Protein AF-A0A938YEJ5-F1 (afdb_monomer_lite)

Foldseek 3Di:
DDPPPPVPPFFPQFDDDDPDDFDDDQDFFWKWFWTQGNVRDIDTAIWTFRTDDPFWTFTFGQDPPDDPDGGTDTTIHTPVRIGGDDDPPPDDPPPDDDDD

Structure (mmCIF, N/CA/C/O backbone):
data_AF-A0A938YEJ5-F1
#
_entry.id   AF-A0A938YEJ5-F1
#
loop_
_atom_site.group_PDB
_atom_site.id
_atom_site.type_symbol
_atom_site.label_atom_id
_atom_site.label_alt_id
_atom_site.label_comp_id
_atom_site.label_asym_id
_atom_site.label_entity_id
_atom_site.label_seq_id
_atom_site.pdbx_PDB_ins_code
_atom_site.Cartn_x
_atom_site.Cartn_y
_atom_site.Cartn_z
_atom_site.occupancy
_atom_site.B_iso_or_equiv
_atom_site.auth_seq_id
_atom_site.auth_comp_id
_atom_site.auth_asym_id
_atom_site.auth_atom_id
_atom_site.pdbx_PDB_model_num
ATOM 1 N N . MET A 1 1 ? 10.199 9.033 27.914 1.00 33.84 1 MET A N 1
ATOM 2 C CA . MET A 1 1 ? 9.225 8.226 27.147 1.00 33.84 1 MET A CA 1
ATOM 3 C C . MET A 1 1 ? 9.424 8.606 25.697 1.00 33.84 1 MET A C 1
ATOM 5 O O . MET A 1 1 ? 8.811 9.552 25.221 1.00 33.84 1 MET A O 1
ATOM 9 N N . ASP A 1 2 ? 10.391 7.960 25.056 1.00 35.16 2 ASP A N 1
ATOM 10 C CA . ASP A 1 2 ? 10.827 8.319 23.712 1.00 35.16 2 ASP A CA 1
ATOM 11 C C . ASP A 1 2 ? 9.872 7.697 22.698 1.00 35.16 2 ASP A C 1
ATOM 13 O O . ASP A 1 2 ? 9.739 6.477 22.616 1.00 35.16 2 ASP A O 1
ATOM 17 N N . GLY A 1 3 ? 9.153 8.561 21.979 1.00 38.19 3 GLY A N 1
ATOM 18 C CA . GLY A 1 3 ? 8.204 8.196 20.934 1.00 38.19 3 GLY A CA 1
ATOM 19 C C . GLY A 1 3 ? 8.915 7.504 19.779 1.00 38.19 3 GLY A C 1
ATOM 20 O O . GLY A 1 3 ? 9.332 8.134 18.808 1.00 38.19 3 GLY A O 1
ATOM 21 N N . GLN A 1 4 ? 9.067 6.192 19.905 1.00 39.81 4 GLN A N 1
ATOM 22 C CA . GLN A 1 4 ? 9.518 5.306 18.852 1.00 39.81 4 GLN A CA 1
ATOM 23 C C . GLN A 1 4 ? 8.359 5.140 17.858 1.00 39.81 4 GLN A C 1
ATOM 25 O O . GLN A 1 4 ? 7.496 4.281 18.006 1.00 39.81 4 GLN A O 1
ATOM 30 N N . TRP A 1 5 ? 8.293 6.035 16.872 1.00 42.38 5 TRP A N 1
ATOM 31 C CA . TRP A 1 5 ? 7.300 5.994 15.800 1.00 42.38 5 TRP A CA 1
ATOM 32 C C . TRP A 1 5 ? 7.534 4.773 14.895 1.00 42.38 5 TRP A C 1
ATOM 34 O O . TRP A 1 5 ? 8.368 4.798 13.989 1.00 42.38 5 TRP A O 1
ATOM 44 N N . SER A 1 6 ? 6.776 3.704 15.125 1.00 44.72 6 SER A N 1
ATOM 45 C CA . SER A 1 6 ? 6.671 2.531 14.249 1.00 44.72 6 SER A CA 1
ATOM 46 C C . SER A 1 6 ? 5.713 2.813 13.085 1.00 44.72 6 SER A C 1
ATOM 48 O O . SER A 1 6 ? 4.611 2.284 13.029 1.00 44.72 6 SER A O 1
ATOM 50 N N . LEU A 1 7 ? 6.124 3.654 12.133 1.00 53.72 7 LEU A N 1
ATOM 51 C CA . LEU A 1 7 ? 5.255 4.189 11.065 1.00 53.72 7 LEU A CA 1
ATOM 52 C C . LEU A 1 7 ? 4.619 3.140 10.120 1.00 53.72 7 LEU A C 1
ATOM 54 O O . LEU A 1 7 ? 3.705 3.473 9.373 1.00 53.72 7 LEU A O 1
ATOM 58 N N . GLY A 1 8 ? 5.073 1.882 10.151 1.00 50.91 8 GLY A N 1
ATOM 59 C CA . GLY A 1 8 ? 4.480 0.766 9.400 1.00 50.91 8 GLY A CA 1
ATOM 60 C C . GLY A 1 8 ? 3.641 -0.210 10.236 1.00 50.91 8 GLY A C 1
ATOM 61 O O . GLY A 1 8 ? 3.039 -1.114 9.662 1.00 50.91 8 GLY A O 1
ATOM 62 N N . GLN A 1 9 ? 3.599 -0.072 11.568 1.00 56.69 9 GLN A N 1
ATOM 63 C CA . GLN A 1 9 ? 2.815 -0.977 12.425 1.00 56.69 9 GLN A CA 1
ATOM 64 C C . GLN A 1 9 ? 1.327 -0.623 12.487 1.00 56.69 9 GLN A C 1
ATOM 66 O O . GLN A 1 9 ? 0.521 -1.495 12.793 1.00 56.69 9 GLN A O 1
ATOM 71 N N . ASP A 1 10 ? 0.958 0.601 12.108 1.00 79.31 10 ASP A N 1
ATOM 72 C CA . ASP A 1 10 ? -0.442 1.029 12.102 1.00 79.31 10 ASP A CA 1
ATOM 73 C C . ASP A 1 10 ? -1.158 0.747 10.777 1.00 79.31 10 ASP A C 1
ATOM 75 O O . ASP A 1 10 ? -2.366 0.939 10.705 1.00 79.31 10 ASP A O 1
ATOM 79 N N . ILE A 1 11 ? -0.466 0.294 9.724 1.00 88.75 11 ILE A N 1
ATOM 80 C CA . ILE A 1 11 ? -1.094 -0.054 8.439 1.00 88.75 11 ILE A CA 1
ATOM 81 C C . ILE A 1 11 ? -1.442 -1.543 8.450 1.00 88.75 11 ILE A C 1
ATOM 83 O O . ILE A 1 11 ? -0.566 -2.405 8.379 1.00 88.75 11 ILE A O 1
ATOM 87 N N . ILE A 1 12 ? -2.734 -1.851 8.520 1.00 93.31 12 ILE A N 1
ATOM 88 C CA . ILE A 1 12 ? -3.228 -3.209 8.780 1.00 93.31 12 ILE A CA 1
ATOM 89 C C . ILE A 1 12 ? -3.504 -4.024 7.513 1.00 93.31 12 ILE A C 1
ATOM 91 O O . ILE A 1 12 ? -3.672 -5.236 7.600 1.00 93.31 12 ILE A O 1
ATOM 95 N N . ASN A 1 13 ? -3.543 -3.396 6.333 1.00 94.19 13 ASN A N 1
ATOM 96 C CA . ASN A 1 13 ? -3.729 -4.097 5.055 1.00 94.19 13 ASN A CA 1
ATOM 97 C C . ASN A 1 13 ? -2.411 -4.448 4.343 1.00 94.19 13 ASN A C 1
ATOM 99 O O . ASN A 1 13 ? -2.428 -4.844 3.176 1.00 94.19 13 ASN A O 1
ATOM 103 N N . GLN A 1 14 ? -1.272 -4.317 5.027 1.00 92.31 14 GLN A N 1
ATOM 104 C CA . GLN A 1 14 ? -0.012 -4.851 4.520 1.00 92.31 14 GLN A CA 1
ATOM 105 C C . GLN A 1 14 ? -0.022 -6.382 4.553 1.00 92.31 14 GLN A C 1
ATOM 107 O O . GLN A 1 14 ? -0.527 -7.000 5.489 1.00 92.31 14 GLN A O 1
ATOM 112 N N . ILE A 1 15 ? 0.571 -6.993 3.535 1.00 91.81 15 ILE A N 1
ATOM 113 C CA . ILE A 1 15 ? 0.744 -8.444 3.444 1.00 91.81 15 ILE A CA 1
ATOM 114 C C . ILE A 1 15 ? 2.231 -8.804 3.467 1.00 91.81 15 ILE A C 1
ATOM 116 O O . ILE A 1 15 ? 3.103 -7.954 3.294 1.00 91.81 15 ILE A O 1
ATOM 120 N N . GLY A 1 16 ? 2.538 -10.082 3.688 1.00 86.62 16 GLY A N 1
ATOM 121 C CA . GLY A 1 16 ? 3.898 -10.586 3.514 1.00 86.62 16 GLY A CA 1
ATOM 122 C C . GLY A 1 16 ? 4.318 -10.611 2.036 1.00 86.62 16 GLY A C 1
ATOM 123 O O . GLY A 1 16 ? 3.461 -10.562 1.147 1.00 86.62 16 GLY A O 1
ATOM 124 N N . PRO A 1 17 ? 5.626 -10.729 1.743 1.00 83.44 17 PRO A N 1
ATOM 125 C CA . PRO A 1 17 ? 6.094 -10.955 0.385 1.00 83.44 17 PRO A CA 1
ATOM 126 C C . PRO A 1 17 ? 5.413 -12.191 -0.221 1.00 83.44 17 PRO A C 1
ATOM 128 O O . PRO A 1 17 ? 5.408 -13.252 0.409 1.00 83.44 17 PRO A O 1
ATOM 131 N N . PRO A 1 18 ? 4.851 -12.094 -1.433 1.00 81.12 18 PRO A N 1
ATOM 132 C CA . PRO A 1 18 ? 4.283 -13.253 -2.103 1.00 81.12 18 PRO A CA 1
ATOM 133 C C . PRO A 1 18 ? 5.392 -14.260 -2.440 1.00 81.12 18 PRO A C 1
ATOM 135 O O . PRO A 1 18 ? 6.493 -13.874 -2.832 1.00 81.12 18 PRO A O 1
ATOM 138 N N . GLY A 1 19 ? 5.087 -15.558 -2.361 1.00 80.56 19 GLY A N 1
ATOM 139 C CA . GLY A 1 19 ? 5.996 -16.619 -2.826 1.00 80.56 19 GLY A CA 1
ATOM 140 C C . GLY A 1 19 ? 6.176 -16.660 -4.353 1.00 80.56 19 GLY A C 1
ATOM 141 O O . GLY A 1 19 ? 7.019 -17.393 -4.866 1.00 80.56 19 GLY A O 1
ATOM 142 N N . GLU A 1 20 ? 5.383 -15.882 -5.095 1.00 79.44 20 GLU A N 1
ATOM 143 C CA . GLU A 1 20 ? 5.444 -15.775 -6.553 1.00 79.44 20 GLU A CA 1
ATOM 144 C C . GLU A 1 20 ? 6.637 -14.928 -7.024 1.00 79.44 20 GLU A C 1
ATOM 146 O O . GLU A 1 20 ? 6.961 -13.886 -6.448 1.00 79.44 20 GLU A O 1
ATOM 151 N N . LYS A 1 21 ? 7.252 -15.318 -8.149 1.00 74.56 21 LYS A N 1
ATOM 152 C CA . LYS A 1 21 ? 8.284 -14.498 -8.798 1.00 74.56 21 LYS A CA 1
ATOM 153 C C . LYS A 1 21 ? 7.673 -13.194 -9.345 1.00 74.56 21 LYS A C 1
ATOM 155 O O . LYS A 1 21 ? 6.638 -13.254 -10.014 1.00 74.56 21 LYS A O 1
ATOM 160 N N . PRO A 1 22 ? 8.317 -12.028 -9.139 1.00 72.44 22 PRO A N 1
ATOM 161 C CA . PRO A 1 22 ? 7.872 -10.774 -9.736 1.00 7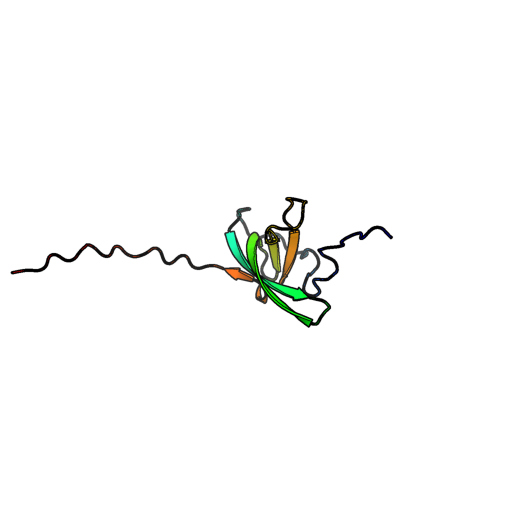2.44 22 PRO A CA 1
ATOM 162 C C . PRO A 1 22 ? 7.802 -10.847 -11.266 1.00 72.44 22 PRO A C 1
ATOM 164 O O . PRO A 1 22 ? 8.707 -11.373 -11.918 1.00 72.44 22 PRO A O 1
ATOM 167 N N . LYS A 1 23 ? 6.739 -10.291 -11.846 1.00 68.38 23 LYS A N 1
ATOM 168 C CA . LYS A 1 23 ? 6.576 -10.145 -13.293 1.00 68.38 23 LYS A CA 1
ATOM 169 C C . LYS A 1 23 ? 7.383 -8.946 -13.788 1.00 68.38 23 LYS A C 1
ATOM 171 O O . LYS A 1 23 ? 6.900 -7.824 -13.695 1.00 68.38 23 LYS A O 1
ATOM 176 N N . GLY A 1 24 ? 8.549 -9.196 -14.384 1.00 57.47 24 GLY A N 1
ATOM 177 C CA . GLY A 1 24 ? 9.227 -8.227 -15.255 1.00 57.47 24 GLY A CA 1
ATOM 178 C C . GLY A 1 24 ? 9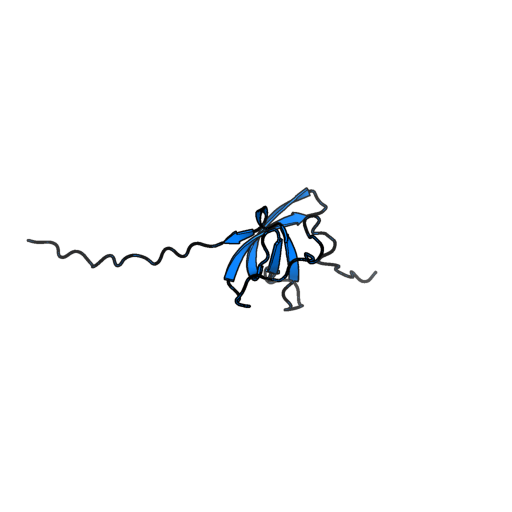.563 -6.874 -14.612 1.00 57.47 24 GLY A C 1
ATOM 179 O O . GLY A 1 24 ? 9.554 -6.740 -13.395 1.00 57.47 24 GLY A O 1
ATOM 180 N N . THR A 1 25 ? 9.940 -5.910 -15.456 1.00 53.78 25 THR A N 1
ATOM 181 C CA . THR A 1 25 ? 10.783 -4.735 -15.172 1.00 53.78 25 THR A CA 1
ATOM 182 C C . THR A 1 25 ? 10.627 -4.111 -13.783 1.00 53.78 25 THR A C 1
ATOM 184 O O . THR A 1 25 ? 9.581 -3.579 -13.418 1.00 53.78 25 THR A O 1
ATOM 187 N N . VAL A 1 26 ? 11.742 -4.118 -13.048 1.00 61.03 26 VAL A N 1
ATOM 188 C CA . VAL A 1 26 ? 11.976 -3.330 -11.836 1.00 61.03 26 VAL A CA 1
ATOM 189 C C . VAL A 1 26 ? 12.002 -1.860 -12.248 1.00 61.03 26 VAL A C 1
ATOM 191 O O . VAL A 1 26 ? 12.969 -1.394 -12.843 1.00 61.03 26 VAL A O 1
ATOM 194 N N . GLY A 1 27 ? 10.916 -1.138 -12.006 1.00 62.44 27 GLY A N 1
ATOM 195 C CA . GLY A 1 27 ? 10.788 0.253 -12.421 1.00 62.44 27 GLY A CA 1
ATOM 196 C C . GLY A 1 27 ? 9.662 0.931 -11.664 1.00 62.44 27 GLY A C 1
ATOM 197 O O . GLY A 1 27 ? 8.613 0.334 -11.457 1.00 62.44 27 GLY A O 1
ATOM 198 N N . ALA A 1 28 ? 9.904 2.165 -11.229 1.00 76.81 28 ALA A N 1
ATOM 199 C CA . ALA A 1 28 ? 9.006 2.938 -10.385 1.00 76.81 28 ALA A CA 1
ATOM 200 C C . ALA A 1 28 ? 7.760 3.418 -11.157 1.00 76.81 28 ALA A C 1
ATOM 202 O O . ALA A 1 28 ? 7.712 4.552 -11.632 1.00 76.81 28 ALA A O 1
ATOM 203 N N . ILE A 1 29 ? 6.751 2.553 -11.296 1.00 87.19 29 ILE A N 1
ATOM 204 C CA . ILE A 1 29 ? 5.474 2.897 -11.945 1.00 87.19 29 ILE A CA 1
ATOM 205 C C . ILE A 1 29 ? 4.638 3.740 -10.967 1.00 87.19 29 ILE A C 1
ATOM 207 O O . ILE A 1 29 ? 4.412 3.280 -9.846 1.00 87.19 29 ILE A O 1
ATOM 211 N N . PRO A 1 30 ? 4.149 4.937 -11.346 1.00 89.62 30 PRO A N 1
ATOM 212 C CA . PRO A 1 30 ? 3.282 5.729 -10.480 1.00 89.62 30 PRO A CA 1
ATOM 213 C C . PRO A 1 30 ? 1.945 5.014 -10.249 1.00 89.62 30 PRO A C 1
ATOM 215 O O . PRO A 1 30 ? 1.251 4.611 -11.187 1.00 89.62 30 PRO A O 1
ATOM 218 N N . VAL A 1 31 ? 1.586 4.861 -8.979 1.00 91.88 31 VAL A N 1
ATOM 219 C CA . VAL A 1 31 ? 0.349 4.217 -8.530 1.00 91.88 31 VAL A CA 1
ATOM 220 C C . VAL A 1 31 ? -0.278 5.011 -7.389 1.00 91.88 31 VAL A C 1
ATOM 222 O O . VAL A 1 31 ? 0.369 5.852 -6.763 1.00 91.88 31 VAL A O 1
ATOM 225 N N . VAL A 1 32 ? -1.539 4.714 -7.098 1.00 93.56 32 VAL A N 1
ATOM 226 C CA . VAL A 1 32 ? -2.218 5.154 -5.880 1.00 93.56 32 VAL A CA 1
ATOM 227 C C . VAL A 1 32 ? -2.488 3.919 -5.026 1.00 93.56 32 VAL A C 1
ATOM 229 O O . VAL A 1 32 ? -3.077 2.953 -5.511 1.00 93.56 32 VAL A O 1
ATOM 232 N N . ALA A 1 33 ? -2.019 3.935 -3.780 1.00 94.50 33 ALA A N 1
ATOM 233 C CA . ALA A 1 33 ? -2.120 2.824 -2.840 1.00 94.50 33 ALA A CA 1
ATOM 234 C C . ALA A 1 33 ? -3.164 3.120 -1.758 1.00 94.50 33 ALA A C 1
ATOM 236 O O . ALA A 1 33 ? -3.131 4.190 -1.148 1.00 94.50 33 ALA A O 1
ATOM 237 N N . ARG A 1 34 ? -4.065 2.171 -1.497 1.00 96.00 34 ARG A N 1
ATOM 238 C CA . ARG A 1 34 ? -5.004 2.224 -0.375 1.00 96.00 34 ARG A CA 1
ATOM 239 C C . ARG A 1 34 ? -4.306 1.758 0.894 1.00 96.00 34 ARG A C 1
ATOM 241 O O . ARG A 1 34 ? -3.854 0.618 0.972 1.00 96.00 34 ARG A O 1
ATOM 248 N N . LEU A 1 35 ? -4.259 2.625 1.893 1.00 93.31 35 LEU A N 1
ATOM 249 C CA . LEU A 1 35 ? -3.754 2.336 3.228 1.00 93.31 35 LEU A CA 1
ATOM 250 C C . LEU A 1 35 ? -4.926 2.275 4.193 1.00 93.31 35 LEU A C 1
ATOM 252 O O . LEU A 1 35 ? -5.716 3.218 4.273 1.00 93.31 35 LEU A O 1
ATOM 256 N N . VAL A 1 36 ? -5.034 1.162 4.909 1.00 94.38 36 VAL A N 1
ATOM 257 C CA . VAL A 1 36 ? -5.994 0.980 5.996 1.00 94.38 36 VAL A CA 1
ATOM 258 C C . VAL A 1 36 ? -5.223 1.065 7.301 1.00 94.38 36 VAL A C 1
ATOM 260 O O . VAL A 1 36 ? -4.300 0.283 7.519 1.00 94.38 36 VAL A O 1
ATOM 263 N N . PHE A 1 37 ? -5.589 2.021 8.146 1.00 89.69 37 PHE A N 1
ATOM 264 C CA . PHE A 1 37 ? -4.948 2.257 9.432 1.00 89.69 37 PHE A CA 1
ATOM 265 C C . PHE A 1 37 ? -5.666 1.4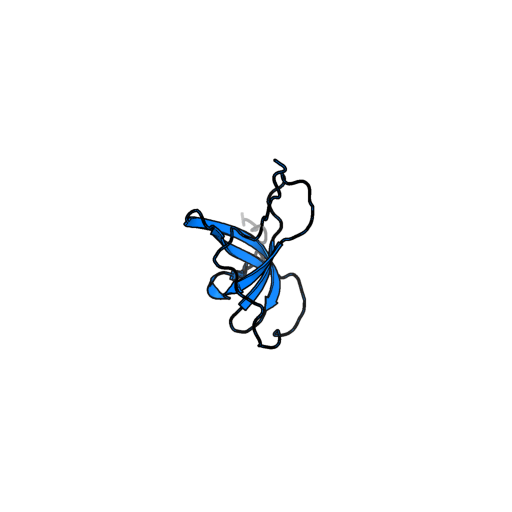93 10.553 1.00 89.69 37 PHE A C 1
ATOM 267 O O . PHE A 1 37 ? -6.859 1.201 10.452 1.00 89.69 37 PHE A O 1
ATOM 274 N N . ALA A 1 38 ? -4.954 1.186 11.636 1.00 89.12 38 ALA A N 1
ATOM 275 C CA . ALA A 1 38 ? -5.485 0.473 12.799 1.00 89.12 38 ALA A CA 1
ATOM 276 C C . ALA A 1 38 ? -6.636 1.224 13.493 1.00 89.12 38 ALA A C 1
ATOM 278 O O . ALA A 1 38 ? -7.509 0.604 14.092 1.00 89.12 38 ALA A O 1
ATOM 279 N N . ASP A 1 39 ? -6.679 2.552 13.352 1.00 87.69 39 ASP A N 1
ATOM 280 C CA . ASP A 1 39 ? -7.782 3.407 13.812 1.00 87.69 39 ASP A CA 1
ATOM 281 C C . ASP A 1 39 ? -9.037 3.346 12.911 1.00 87.69 39 ASP A C 1
ATOM 283 O O . ASP A 1 39 ? -10.005 4.072 13.133 1.00 87.69 39 ASP A O 1
ATOM 287 N N . GLY A 1 40 ? -9.028 2.491 11.884 1.00 87.56 40 GLY A N 1
ATOM 288 C CA . GLY A 1 40 ? -10.123 2.300 10.939 1.00 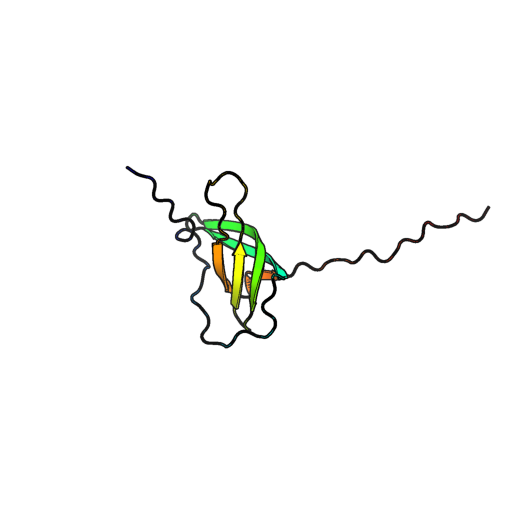87.56 40 GLY A CA 1
ATOM 289 C C . GLY A 1 40 ? -10.138 3.293 9.776 1.00 87.56 40 GLY A C 1
ATOM 290 O O . GLY A 1 40 ? -10.934 3.121 8.847 1.00 87.56 40 GLY A O 1
ATOM 291 N N . ARG A 1 41 ? -9.268 4.314 9.763 1.00 90.50 41 ARG A N 1
ATOM 292 C CA . ARG A 1 41 ? -9.186 5.249 8.634 1.00 90.50 41 ARG A CA 1
ATOM 293 C C . ARG A 1 41 ? -8.662 4.548 7.390 1.00 90.50 41 ARG A C 1
ATOM 295 O O . ARG A 1 41 ? -7.776 3.699 7.444 1.00 90.50 41 ARG A O 1
ATOM 302 N N . GLN A 1 42 ? -9.176 4.971 6.241 1.00 93.75 42 GLN A N 1
ATOM 303 C CA . GLN A 1 42 ? -8.697 4.534 4.934 1.00 93.75 42 GLN A CA 1
ATOM 304 C C . GLN A 1 42 ? -8.270 5.746 4.123 1.00 93.75 42 GLN A C 1
ATOM 306 O O . GLN A 1 42 ? -9.002 6.733 4.050 1.00 93.75 42 GLN A O 1
ATOM 311 N N . GLN A 1 43 ? -7.086 5.685 3.521 1.00 92.00 43 GLN A N 1
ATOM 312 C CA . GLN A 1 43 ? -6.554 6.776 2.709 1.00 92.00 43 GLN A CA 1
ATOM 313 C C . GLN A 1 43 ? -5.914 6.236 1.435 1.00 92.00 43 GLN A C 1
ATOM 315 O O . GLN A 1 43 ? -5.349 5.148 1.426 1.00 92.00 43 GLN A O 1
ATOM 320 N N . TRP A 1 44 ? -5.987 7.016 0.360 1.00 92.56 44 TRP A N 1
ATOM 321 C CA . TRP A 1 44 ? -5.344 6.708 -0.914 1.00 92.56 44 TRP A CA 1
ATOM 322 C C . TRP A 1 44 ? -4.134 7.615 -1.092 1.00 92.56 44 TRP A C 1
ATOM 324 O O . TRP A 1 44 ? -4.282 8.833 -1.163 1.00 92.56 44 TRP A O 1
ATOM 334 N N . TRP A 1 45 ? -2.937 7.034 -1.091 1.00 91.31 45 TRP A N 1
ATOM 335 C CA . TRP A 1 45 ? -1.680 7.780 -1.105 1.00 91.31 45 TRP A CA 1
ATOM 336 C C . TRP A 1 45 ? -0.930 7.573 -2.423 1.00 91.31 45 TRP A C 1
ATOM 338 O O . TRP A 1 45 ? -0.931 6.461 -2.962 1.00 91.31 45 TRP A O 1
ATOM 348 N N . PRO A 1 46 ? -0.263 8.616 -2.950 1.00 90.94 46 PRO A N 1
ATOM 349 C CA . PRO A 1 46 ? 0.618 8.466 -4.097 1.00 90.94 46 PRO A CA 1
ATOM 350 C C . PRO A 1 46 ? 1.815 7.581 -3.734 1.00 90.94 46 PRO A C 1
ATOM 352 O O . PRO A 1 46 ? 2.427 7.729 -2.673 1.00 90.94 46 PRO A O 1
ATOM 355 N N . ALA A 1 47 ? 2.164 6.664 -4.631 1.00 91.00 47 ALA A N 1
ATOM 356 C CA . ALA A 1 47 ? 3.253 5.723 -4.429 1.00 91.00 47 ALA A CA 1
ATOM 357 C C . ALA A 1 47 ? 3.917 5.324 -5.752 1.00 91.00 47 ALA A C 1
ATOM 359 O O . ALA A 1 47 ? 3.442 5.631 -6.847 1.00 91.00 47 ALA A O 1
ATOM 360 N N . GLN A 1 48 ? 5.032 4.611 -5.642 1.00 91.62 48 GLN A N 1
ATOM 361 C CA . GLN A 1 48 ? 5.709 3.989 -6.773 1.00 91.62 48 GLN A CA 1
ATOM 362 C C . GLN A 1 48 ? 5.652 2.475 -6.614 1.00 91.62 48 GLN A C 1
ATOM 364 O O . GLN A 1 48 ? 6.098 1.948 -5.600 1.00 91.62 48 GLN A O 1
ATOM 369 N N . ALA A 1 49 ? 5.135 1.752 -7.600 1.00 91.62 49 ALA A N 1
ATOM 370 C CA . ALA A 1 49 ? 5.248 0.303 -7.606 1.00 91.62 49 ALA A CA 1
ATOM 371 C C . ALA A 1 49 ? 6.681 -0.103 -7.970 1.00 91.62 49 ALA A C 1
ATOM 373 O O . ALA A 1 49 ? 7.211 0.333 -8.985 1.00 91.62 49 ALA A O 1
ATOM 374 N N . VAL A 1 50 ? 7.289 -0.940 -7.135 1.00 90.62 50 VAL A N 1
ATOM 375 C CA . VAL A 1 50 ? 8.677 -1.414 -7.248 1.00 90.62 50 VAL A CA 1
ATOM 376 C C . VAL A 1 50 ? 8.722 -2.842 -7.784 1.00 90.62 50 VAL A C 1
ATOM 378 O O . VAL A 1 50 ? 9.612 -3.193 -8.557 1.00 90.62 50 VAL A O 1
ATOM 381 N N . ARG A 1 51 ? 7.765 -3.683 -7.366 1.00 89.88 51 ARG A N 1
ATOM 382 C CA . ARG A 1 51 ? 7.603 -5.071 -7.828 1.00 89.88 51 ARG A CA 1
ATOM 383 C C . ARG A 1 51 ? 6.128 -5.408 -7.970 1.00 89.88 51 ARG A C 1
ATOM 385 O O . ARG A 1 51 ? 5.327 -4.987 -7.144 1.00 89.88 51 ARG A O 1
ATOM 392 N N . TRP A 1 52 ? 5.792 -6.200 -8.981 1.00 86.19 52 TRP A N 1
ATOM 393 C CA . TRP A 1 52 ? 4.440 -6.704 -9.223 1.00 86.19 52 TRP A CA 1
ATOM 394 C C . TRP A 1 52 ? 4.448 -8.225 -9.288 1.00 86.19 52 TRP A C 1
ATOM 396 O O . TRP A 1 52 ? 5.279 -8.810 -9.979 1.00 86.19 52 TRP A O 1
ATOM 406 N N . THR A 1 53 ? 3.493 -8.865 -8.628 1.00 86.75 53 THR A N 1
ATOM 407 C CA . THR A 1 53 ? 3.095 -10.251 -8.899 1.00 86.75 53 THR A CA 1
ATOM 408 C C . THR A 1 53 ? 1.683 -10.266 -9.479 1.00 86.75 53 THR A C 1
ATOM 410 O O . THR A 1 53 ? 1.167 -9.228 -9.900 1.00 86.75 53 THR A O 1
ATOM 413 N N . ARG A 1 54 ? 1.049 -11.441 -9.577 1.00 85.25 54 ARG A N 1
ATOM 414 C CA . ARG A 1 54 ? -0.356 -11.502 -9.995 1.00 85.25 54 ARG A CA 1
ATOM 415 C C . ARG A 1 54 ? -1.286 -10.932 -8.921 1.00 85.25 54 ARG A C 1
ATOM 417 O O . ARG A 1 54 ? -2.308 -10.350 -9.266 1.00 85.25 54 ARG A O 1
ATOM 424 N N . SER A 1 55 ? -0.942 -11.137 -7.655 1.00 90.56 55 SER A N 1
ATOM 425 C CA . SER A 1 55 ? -1.809 -10.892 -6.501 1.00 90.56 55 SER A CA 1
ATOM 426 C C . SER A 1 55 ? -1.348 -9.742 -5.610 1.00 90.56 55 SER A C 1
ATOM 428 O O . SER A 1 55 ? -2.143 -9.256 -4.811 1.00 90.56 55 SER A O 1
ATOM 430 N N . ALA A 1 56 ? -0.101 -9.288 -5.741 1.00 92.62 56 ALA A N 1
ATOM 431 C CA . ALA A 1 56 ? 0.491 -8.327 -4.825 1.00 92.62 56 ALA A CA 1
ATOM 432 C C . ALA A 1 56 ? 1.423 -7.335 -5.522 1.00 92.62 56 ALA A C 1
ATOM 434 O O . ALA A 1 56 ? 2.027 -7.616 -6.561 1.00 92.62 56 ALA A O 1
ATOM 435 N N . VAL A 1 57 ? 1.573 -6.169 -4.905 1.00 92.56 57 VAL A N 1
ATOM 436 C CA . VAL A 1 57 ? 2.444 -5.096 -5.373 1.00 92.56 57 VAL A CA 1
ATOM 437 C C . VAL A 1 57 ? 3.286 -4.595 -4.211 1.00 92.56 57 VAL A C 1
ATOM 439 O O . VAL A 1 57 ? 2.752 -4.221 -3.170 1.00 92.56 57 VAL A O 1
ATOM 442 N N . LEU A 1 58 ? 4.603 -4.560 -4.400 1.00 93.19 58 LEU A N 1
ATOM 443 C CA . LEU A 1 58 ? 5.504 -3.841 -3.508 1.00 93.19 58 LEU A CA 1
ATOM 444 C C . LEU A 1 58 ? 5.469 -2.373 -3.906 1.00 93.19 58 LEU A C 1
ATOM 446 O O . LEU A 1 58 ? 5.891 -2.036 -5.015 1.00 93.19 58 LEU A O 1
ATOM 450 N N . VAL A 1 59 ? 4.993 -1.513 -3.016 1.00 92.12 59 VAL A N 1
ATOM 451 C CA . VAL A 1 59 ? 4.946 -0.065 -3.221 1.00 92.12 59 VAL A CA 1
ATOM 452 C C . VAL A 1 59 ? 5.985 0.641 -2.361 1.00 92.12 59 VAL A C 1
ATOM 454 O O . VAL A 1 59 ? 6.252 0.224 -1.241 1.00 92.12 59 VAL A O 1
ATOM 457 N N . ALA A 1 60 ? 6.555 1.715 -2.893 1.00 91.69 60 ALA A N 1
ATOM 458 C CA . ALA A 1 60 ? 7.356 2.696 -2.180 1.00 91.69 60 ALA A CA 1
ATOM 459 C C . ALA A 1 60 ? 6.510 3.961 -1.988 1.00 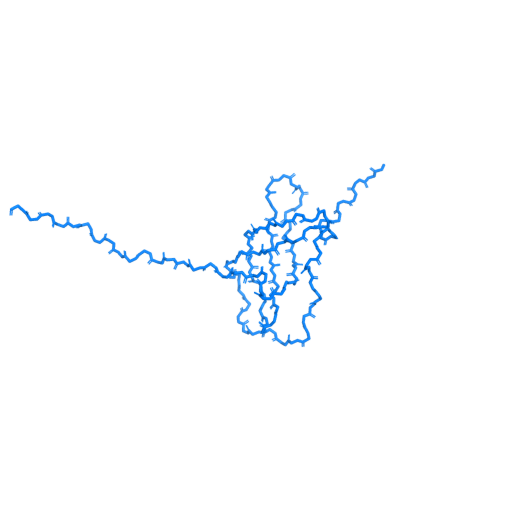91.69 60 ALA A C 1
ATOM 461 O O . ALA A 1 60 ? 6.159 4.634 -2.962 1.00 91.69 60 ALA A O 1
ATOM 462 N N . ILE A 1 61 ? 6.173 4.275 -0.740 1.00 89.12 61 ILE A N 1
ATOM 463 C CA . ILE A 1 61 ? 5.326 5.411 -0.365 1.00 89.12 61 ILE A CA 1
ATOM 464 C C . ILE A 1 61 ? 6.203 6.488 0.258 1.00 89.12 61 ILE A C 1
ATOM 466 O O . ILE A 1 61 ? 6.956 6.209 1.190 1.00 89.12 61 ILE A O 1
ATOM 470 N N . ARG A 1 62 ? 6.110 7.724 -0.237 1.00 83.25 62 ARG A N 1
ATOM 471 C CA . ARG A 1 62 ? 6.741 8.872 0.424 1.00 83.25 62 ARG A CA 1
ATOM 472 C C . ARG A 1 62 ? 5.688 9.581 1.272 1.00 83.25 62 ARG A C 1
ATOM 474 O O . ARG A 1 62 ? 4.761 10.141 0.688 1.00 83.25 62 ARG A O 1
ATOM 481 N N . PRO A 1 63 ? 5.793 9.552 2.609 1.00 71.00 63 PRO A N 1
ATOM 482 C CA . PRO A 1 63 ? 4.854 10.273 3.456 1.00 71.00 63 PRO A CA 1
ATOM 483 C C . PRO A 1 63 ? 4.928 11.791 3.198 1.00 71.00 63 PRO A C 1
ATOM 485 O O . PRO A 1 63 ? 6.006 12.296 2.860 1.00 71.00 63 PRO A O 1
ATOM 488 N N . PRO A 1 64 ? 3.811 12.531 3.349 1.00 66.31 64 PRO A N 1
ATOM 489 C CA . PRO A 1 64 ? 3.802 13.988 3.245 1.00 66.31 64 PRO A CA 1
ATOM 490 C C . PRO A 1 64 ? 4.821 14.634 4.196 1.00 66.31 64 PRO A C 1
ATOM 492 O O . PRO A 1 64 ? 5.057 14.153 5.306 1.00 66.31 64 PRO A O 1
ATOM 495 N N . THR A 1 65 ? 5.446 15.726 3.755 1.00 57.34 65 THR A N 1
ATOM 496 C CA . THR A 1 65 ? 6.534 16.413 4.469 1.00 57.34 65 THR A CA 1
ATOM 497 C C . THR A 1 65 ? 6.109 16.899 5.857 1.00 57.34 65 THR A C 1
ATOM 499 O O . THR A 1 65 ? 5.121 17.613 5.993 1.00 57.34 65 THR A O 1
ATOM 502 N N . GLY A 1 66 ? 6.893 16.527 6.874 1.00 54.62 66 GLY A N 1
ATOM 503 C CA . GLY A 1 66 ? 6.672 16.846 8.293 1.00 54.62 66 GLY A CA 1
ATOM 504 C C . GLY A 1 66 ? 7.339 15.837 9.239 1.00 54.62 66 GLY A C 1
ATOM 505 O O . GLY A 1 66 ? 7.662 16.162 10.376 1.00 54.62 66 GLY A O 1
ATOM 506 N N . GLN A 1 67 ? 7.630 14.630 8.746 1.00 55.91 67 GLN A N 1
ATOM 507 C CA . GLN A 1 67 ? 8.413 13.619 9.457 1.00 55.91 67 GLN A CA 1
ATOM 508 C C . GLN A 1 67 ? 9.853 13.592 8.932 1.00 55.91 67 GLN A C 1
ATOM 510 O O . GLN A 1 67 ? 10.126 13.188 7.802 1.00 55.91 67 GLN A O 1
ATOM 515 N N . LEU A 1 68 ? 10.792 14.042 9.764 1.00 50.41 68 LEU A N 1
ATOM 516 C CA . LEU A 1 68 ? 12.234 14.033 9.516 1.00 50.41 68 LEU A CA 1
ATOM 517 C C . LEU A 1 68 ? 12.804 12.601 9.535 1.00 50.41 68 LEU A C 1
ATOM 519 O O . LEU A 1 68 ? 13.556 12.269 10.440 1.00 50.41 68 LEU A O 1
ATOM 523 N N . ARG A 1 69 ? 12.470 11.762 8.540 1.00 52.03 69 ARG A N 1
ATOM 524 C CA . ARG A 1 69 ? 13.344 10.718 7.956 1.00 52.03 69 ARG A CA 1
ATOM 525 C C . ARG A 1 69 ? 12.882 10.405 6.526 1.00 52.03 69 ARG A C 1
ATOM 527 O O . ARG A 1 69 ? 11.841 9.804 6.303 1.00 52.03 69 ARG A O 1
ATOM 534 N N . ALA A 1 70 ? 13.709 10.808 5.562 1.00 60.03 70 ALA A N 1
ATOM 535 C CA . ALA A 1 70 ? 13.479 10.862 4.114 1.00 60.03 70 ALA A CA 1
ATOM 536 C C . ALA A 1 70 ? 13.419 9.502 3.371 1.00 60.03 70 ALA A C 1
ATOM 538 O O . ALA A 1 70 ? 13.726 9.439 2.180 1.00 60.03 70 ALA A O 1
ATOM 539 N N . SER A 1 71 ? 13.080 8.403 4.053 1.00 71.50 71 SER A N 1
ATOM 540 C CA . SER A 1 71 ? 13.061 7.059 3.455 1.00 71.50 71 SER A CA 1
ATOM 541 C C . SER A 1 71 ? 11.641 6.640 3.067 1.00 71.50 71 SER A C 1
ATOM 543 O O . SER A 1 71 ? 10.732 6.792 3.882 1.00 71.50 71 SER A O 1
ATOM 545 N N . PRO A 1 72 ? 11.427 6.108 1.851 1.00 81.56 72 PRO A N 1
ATOM 546 C CA . PRO A 1 72 ? 10.120 5.602 1.460 1.00 81.56 72 PRO A CA 1
ATOM 547 C C . PRO A 1 72 ? 9.732 4.375 2.294 1.00 81.56 72 PRO A C 1
ATOM 549 O O . PRO A 1 72 ? 10.576 3.535 2.610 1.00 81.56 72 PRO A O 1
ATOM 552 N N . TRP A 1 73 ? 8.445 4.252 2.616 1.00 86.69 73 TRP A N 1
ATOM 553 C CA . TRP A 1 73 ? 7.886 3.041 3.212 1.00 86.69 73 TRP A CA 1
ATOM 554 C C . TRP A 1 73 ? 7.681 1.998 2.121 1.00 86.69 73 TRP A C 1
ATOM 556 O O . TRP A 1 73 ? 6.988 2.261 1.137 1.00 86.69 73 TRP A O 1
ATOM 566 N N . TYR A 1 74 ? 8.290 0.827 2.296 1.00 88.94 74 TYR A N 1
ATOM 567 C CA . TYR A 1 74 ? 8.128 -0.304 1.391 1.00 88.94 74 TYR A CA 1
ATOM 568 C C . TYR A 1 74 ? 7.090 -1.266 1.951 1.00 88.94 74 TYR A C 1
ATOM 570 O O . TYR A 1 74 ? 7.346 -1.920 2.959 1.00 88.94 74 TYR A O 1
ATOM 578 N N . LEU A 1 75 ? 5.939 -1.358 1.292 1.00 91.38 75 LEU A N 1
ATOM 579 C CA . LEU A 1 75 ? 4.824 -2.195 1.729 1.00 91.38 75 LEU A CA 1
ATOM 580 C C . LEU A 1 75 ? 4.413 -3.135 0.604 1.00 91.38 75 LEU A C 1
ATOM 582 O O . LEU A 1 75 ? 4.246 -2.705 -0.538 1.00 91.38 75 LEU A O 1
ATOM 586 N N . TRP A 1 76 ? 4.225 -4.411 0.923 1.00 94.00 76 TRP A N 1
ATOM 587 C CA . TRP A 1 76 ? 3.471 -5.298 0.049 1.00 94.00 76 TRP A CA 1
ATOM 588 C C . TRP A 1 76 ? 1.986 -5.094 0.319 1.00 94.00 76 TRP A C 1
ATOM 590 O O . TRP A 1 76 ? 1.536 -5.217 1.456 1.00 94.00 76 TRP A O 1
ATOM 600 N N . LEU A 1 77 ? 1.237 -4.792 -0.734 1.00 94.81 77 LEU A N 1
ATOM 601 C CA . LEU A 1 77 ? -0.215 -4.655 -0.707 1.00 94.81 77 LEU A CA 1
ATOM 602 C C . LEU A 1 77 ? -0.837 -5.644 -1.687 1.00 94.81 77 LEU A C 1
ATOM 604 O O . LEU A 1 77 ? -0.202 -6.036 -2.672 1.00 94.81 77 LEU A O 1
ATOM 608 N N . SER A 1 78 ? -2.091 -6.023 -1.442 1.00 95.06 78 SER A N 1
ATOM 609 C CA . SER A 1 78 ? -2.875 -6.741 -2.446 1.00 95.06 78 SER A CA 1
ATOM 610 C C . SER A 1 78 ? -2.993 -5.895 -3.716 1.00 95.06 78 SER A C 1
ATOM 612 O O . SER A 1 78 ? -3.130 -4.675 -3.648 1.00 95.06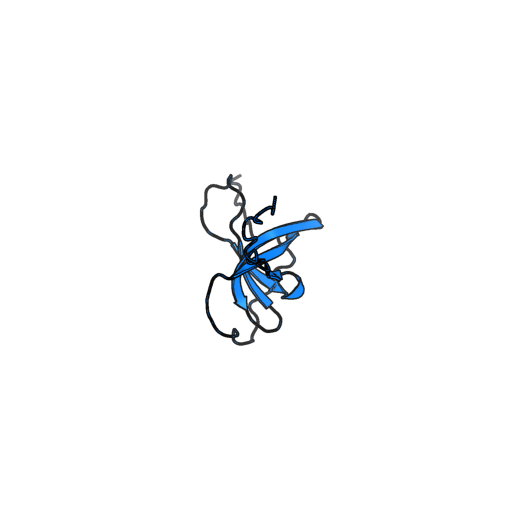 78 SER A O 1
ATOM 614 N N . ALA A 1 79 ? -2.982 -6.528 -4.888 1.00 92.75 79 ALA A N 1
ATOM 615 C CA . ALA A 1 79 ? -3.137 -5.825 -6.161 1.00 92.75 79 ALA A CA 1
ATOM 616 C C . ALA A 1 79 ? -4.464 -5.044 -6.250 1.00 92.75 79 ALA A C 1
ATOM 618 O O . ALA A 1 79 ? -4.539 -4.066 -6.985 1.00 92.75 79 ALA A O 1
ATOM 619 N N . VAL A 1 80 ? -5.489 -5.432 -5.480 1.00 94.62 80 VAL A N 1
ATOM 620 C CA . VAL A 1 80 ? -6.773 -4.704 -5.402 1.00 94.62 80 VAL A CA 1
ATOM 621 C C . VAL A 1 80 ? -6.677 -3.389 -4.622 1.00 94.62 80 VAL A C 1
ATOM 623 O O . VAL A 1 80 ? -7.515 -2.513 -4.800 1.00 94.62 80 VAL A O 1
ATOM 626 N N . ASP A 1 81 ? -5.652 -3.238 -3.782 1.00 96.56 81 ASP A N 1
ATOM 627 C CA . ASP A 1 81 ? -5.376 -2.022 -3.012 1.00 96.56 81 ASP A CA 1
ATOM 628 C C . ASP A 1 81 ? -4.453 -1.057 -3.768 1.00 96.56 81 ASP A C 1
ATOM 630 O O . ASP A 1 81 ? -4.043 -0.034 -3.221 1.00 96.56 81 ASP A O 1
ATOM 634 N N . VAL A 1 82 ? -4.100 -1.365 -5.021 1.00 94.56 82 VAL A N 1
ATOM 635 C CA . VAL A 1 82 ? -3.168 -0.569 -5.821 1.00 94.56 82 VAL A CA 1
ATOM 636 C C . VAL A 1 82 ? -3.737 -0.295 -7.207 1.00 94.56 82 VAL A C 1
ATOM 638 O O . VAL A 1 82 ? -3.897 -1.194 -8.029 1.00 94.56 82 VAL A O 1
ATOM 641 N N . THR A 1 83 ? -3.947 0.984 -7.510 1.00 92.44 83 THR A N 1
ATOM 642 C CA . THR A 1 83 ? -4.455 1.437 -8.810 1.00 92.44 83 THR A CA 1
ATOM 643 C C . THR A 1 83 ? -3.341 2.097 -9.613 1.00 92.44 83 THR A C 1
ATOM 645 O O . THR A 1 83 ? -2.633 2.974 -9.115 1.00 92.44 83 THR A O 1
ATOM 648 N N . ARG A 1 84 ? -3.176 1.698 -10.881 1.00 85.62 84 ARG A N 1
ATOM 649 C CA . ARG A 1 84 ? -2.255 2.376 -11.806 1.00 85.62 84 ARG A CA 1
ATOM 650 C C . ARG A 1 84 ? -2.816 3.729 -12.219 1.00 85.62 84 ARG A C 1
ATOM 652 O O . ARG A 1 84 ? -3.999 3.840 -12.528 1.00 85.62 84 ARG A O 1
ATOM 659 N N . VAL A 1 85 ? -1.949 4.733 -12.295 1.00 80.69 85 VAL A N 1
ATOM 660 C CA . VAL A 1 85 ? -2.318 6.029 -12.864 1.00 80.69 85 VAL A CA 1
ATOM 661 C C . VAL A 1 85 ? -2.255 5.926 -14.385 1.00 80.69 85 VAL A C 1
ATOM 663 O O . VAL A 1 85 ? -1.192 5.666 -14.950 1.00 80.69 85 VAL A O 1
ATOM 666 N N . LEU A 1 86 ? -3.387 6.134 -15.057 1.00 73.00 86 LEU A N 1
ATOM 667 C CA . LEU A 1 86 ? -3.402 6.360 -16.498 1.00 73.00 86 LEU A CA 1
ATOM 668 C C . LEU A 1 86 ? -2.958 7.803 -16.749 1.00 73.00 86 LEU A C 1
ATOM 670 O O . LEU A 1 86 ? -3.614 8.747 -16.316 1.00 73.00 86 LEU A O 1
ATOM 674 N N . GLN A 1 87 ? -1.832 7.979 -17.431 1.00 63.97 87 GLN A N 1
ATOM 675 C CA . GLN A 1 87 ? -1.476 9.275 -17.995 1.00 63.97 87 GLN A CA 1
ATOM 676 C C . GLN A 1 87 ? -2.341 9.460 -19.245 1.00 63.97 87 GLN A C 1
ATOM 678 O O . GLN A 1 87 ? -2.158 8.744 -20.229 1.00 63.97 87 GLN A O 1
ATOM 683 N N . VAL A 1 88 ? -3.294 10.393 -19.221 1.00 55.59 88 VAL A N 1
ATOM 684 C CA . VAL A 1 88 ? -3.880 10.889 -20.470 1.00 55.59 88 VAL A CA 1
ATOM 685 C C . VAL A 1 88 ? -2.785 11.714 -21.130 1.00 55.59 88 VAL A C 1
ATOM 687 O O . VAL A 1 88 ? -2.549 12.858 -20.751 1.00 55.59 88 VAL A O 1
ATOM 690 N N . THR A 1 89 ? -2.061 11.129 -22.083 1.00 59.03 89 THR A N 1
ATOM 691 C CA . THR A 1 89 ? -1.271 11.931 -23.014 1.00 59.03 89 THR A CA 1
ATOM 692 C C . THR A 1 89 ? -2.276 12.805 -23.745 1.00 59.03 89 THR A C 1
ATOM 694 O O . THR A 1 89 ? -3.082 12.289 -24.517 1.00 59.03 89 THR A O 1
ATOM 697 N N . GLY A 1 90 ? -2.301 14.101 -23.427 1.00 56.28 90 GLY A N 1
ATOM 698 C CA . GLY A 1 90 ? -3.162 15.058 -24.104 1.00 56.28 90 GLY A CA 1
ATOM 699 C C . GLY A 1 90 ? -2.923 14.943 -25.602 1.00 56.28 90 GLY A C 1
ATOM 700 O O . GLY A 1 90 ? -1.860 15.323 -26.090 1.00 56.28 90 GLY A O 1
ATOM 701 N N . GLY A 1 91 ? -3.884 14.358 -26.317 1.00 48.47 91 GLY A N 1
ATOM 702 C CA . GLY A 1 91 ? -3.923 14.431 -27.766 1.00 48.47 91 GLY A CA 1
ATOM 703 C C . GLY A 1 91 ? -3.884 15.906 -28.137 1.00 48.47 91 GLY A C 1
ATOM 704 O O . GLY A 1 91 ? -4.641 16.697 -27.575 1.00 48.47 91 GLY A O 1
ATOM 705 N N . GLY A 1 92 ? -2.937 16.272 -29.001 1.00 52.28 92 GLY A N 1
ATOM 706 C CA . GLY A 1 92 ? -2.694 17.650 -29.391 1.00 52.28 92 GLY A CA 1
ATOM 707 C C . GLY A 1 92 ? -3.991 18.339 -29.792 1.00 52.28 92 GLY A C 1
ATOM 708 O O . GLY A 1 92 ? -4.591 18.009 -30.812 1.00 52.28 92 GLY A O 1
ATOM 709 N N . VAL A 1 93 ? -4.407 19.319 -28.996 1.00 55.81 93 VAL A N 1
ATOM 710 C CA . VAL A 1 93 ? -5.334 20.334 -29.475 1.00 55.81 93 VAL A CA 1
ATOM 711 C C . VAL A 1 93 ? -4.473 21.259 -30.325 1.00 55.81 93 VAL A C 1
ATOM 713 O O . VAL A 1 93 ? -3.776 22.127 -29.801 1.00 55.81 93 VAL A O 1
ATOM 716 N N . ALA A 1 94 ? -4.425 21.010 -31.635 1.00 56.44 94 ALA A N 1
ATOM 717 C CA . ALA A 1 94 ? -3.915 22.012 -32.558 1.00 56.44 94 ALA A CA 1
ATOM 718 C C . ALA A 1 94 ? -4.767 23.279 -32.351 1.00 56.44 94 ALA A C 1
ATOM 720 O O . ALA A 1 94 ? -5.997 23.163 -32.353 1.00 56.44 94 ALA A O 1
ATOM 721 N N . PRO A 1 95 ? -4.170 24.462 -32.115 1.00 52.94 95 PRO A N 1
ATOM 722 C CA . PRO A 1 95 ? -4.943 25.688 -31.999 1.00 52.94 95 PRO A CA 1
ATOM 723 C C . PRO A 1 95 ? -5.717 25.878 -33.305 1.00 52.94 95 PRO A C 1
ATOM 725 O O . PRO A 1 95 ? -5.128 25.989 -34.380 1.00 52.94 95 PRO A O 1
ATOM 728 N N . GLY A 1 96 ? -7.044 25.813 -33.203 1.00 53.12 96 GLY A N 1
ATOM 729 C CA . GLY A 1 96 ? -7.944 25.910 -34.341 1.00 53.12 96 GLY A CA 1
ATOM 730 C C . GLY A 1 96 ? -7.718 27.219 -35.085 1.00 53.12 96 GLY A C 1
ATOM 731 O O . GLY A 1 96 ? -7.849 28.300 -34.515 1.00 53.12 96 GLY A O 1
ATOM 732 N N . VAL A 1 97 ? -7.387 27.104 -36.369 1.00 57.81 97 VAL A N 1
ATOM 733 C CA . VAL A 1 97 ? -7.548 28.186 -37.338 1.00 57.81 97 VAL A CA 1
ATOM 734 C C . VAL A 1 97 ? -9.040 28.491 -37.414 1.00 57.81 97 VAL A C 1
ATOM 736 O O . VAL A 1 97 ? -9.835 27.625 -37.776 1.00 57.81 97 VAL A O 1
ATOM 739 N N . VAL A 1 98 ? -9.415 29.712 -37.045 1.00 58.81 98 VAL A N 1
ATOM 740 C CA . VAL A 1 98 ? -10.758 30.249 -37.274 1.00 58.81 98 VAL A CA 1
ATOM 741 C C . VAL A 1 98 ? -10.795 30.720 -38.733 1.00 58.81 98 VAL A C 1
ATOM 743 O O . VAL A 1 98 ? -9.998 31.597 -39.074 1.00 58.81 98 VAL A O 1
ATOM 746 N N . PRO A 1 99 ? -11.636 30.162 -39.622 1.00 49.56 99 PRO A N 1
ATOM 747 C CA . PRO A 1 99 ? -11.819 30.736 -40.946 1.00 49.56 99 PRO A CA 1
ATOM 748 C C . PRO A 1 99 ? -12.686 31.993 -40.815 1.00 49.56 99 PRO A C 1
ATOM 750 O O . PRO A 1 99 ? -13.762 31.937 -40.215 1.00 49.56 99 PRO A O 1
ATOM 753 N N . GLY A 1 100 ? -12.185 33.110 -41.342 1.00 52.47 100 GLY A N 1
ATOM 754 C CA . GLY A 1 100 ? -12.991 34.286 -41.676 1.00 52.47 100 GLY A CA 1
ATOM 755 C C . GLY A 1 100 ? -13.605 34.169 -43.063 1.00 52.47 100 GLY A C 1
ATOM 756 O O . GLY A 1 100 ? -13.146 33.297 -43.838 1.00 52.47 100 GLY A O 1
#

Radius of gyration: 18.55 Å; chains: 1; bounding box: 26×51×69 Å

Sequence (100 aa):
MDGQWSLGQDIINQIGPPGEKPKGTVGAIPVVARLVFADGRQQWWPAQAVRWTRSAVLVAIRPPTGQLRASPWYLWLSAVDVTRVLQVTGGGVAPGVVPG

pLDDT: mean 76.11, std 18.1, range [33.84, 96.56]

Organism: NCBI:txid2803911

Secondary structure (DSSP, 8-state):
------TTTSBTTEEPPPSSPP-S----EEEEEEEEBTTS-EEEEEEEEEEE-SSEEEEEE-PPTTSS--PPEEEEEEGGGEEEPP---------PPPP-